Protein AF-K1QVM9-F1 (afdb_monomer_lite)

Secondary structure (DSSP, 8-state):
-----HHHHHHHHHHHHHHHHHHHHHHHHHHHHHHHHHHHHHHHHHIIIIIHHHHHHHHHHH------SSSSHHHHHHHHHHHHTT--SSS---SS-STTTTSHHHHTSSTTTTTS-SS-GGGBTT--TTTGGG--HHHHTT--TTSB--------

Foldseek 3Di:
DDDPPPVVVVVVVVVVVVVVVVVVVVVVVVVVVVVVVVVVVVVVVCCVPVVLVVQLCLLLEQQAELACDVPRPSNNVQLVCLLPVLAFGSDFDPFLDDSNCRHCCQVPHHCNVVLNFSTRLSQFPPDDNVCSVVQDCCCGNGVPPPGGRGDDPPPD

pLDDT: mean 85.81, std 14.08, range [34.69, 96.75]

InterPro domains:
  IPR018499 Tetraspanin/Peripherin [PF00335] (7-135)

Sequence (156 aa):
MACNCEGIIGIAFLITNILLSYTIIIAGVFVIHIIFIALWYTMINKVDGELKNKLIVSLKENFIEDTVTNLDPISNAWNHMFMTLDCCGVNLVESTSNDFDQTPWCTTVGSCQDNTSQIPRTCCIDVNGMTYPSAPNACHTNVTSGTYNAKKKNSI

Organism: Magallana gigas (NCBI:txid29159)

Structure (mmCIF, N/CA/C/O backbone):
data_AF-K1QVM9-F1
#
_entry.id   AF-K1QVM9-F1
#
loop_
_atom_site.group_PDB
_atom_site.id
_atom_site.type_symbol
_atom_site.label_atom_id
_atom_site.label_alt_id
_atom_site.label_comp_id
_atom_site.label_asym_id
_atom_site.label_entity_id
_atom_site.label_seq_id
_atom_site.pdbx_PDB_ins_code
_atom_site.Cartn_x
_atom_site.Cartn_y
_atom_site.Cartn_z
_atom_site.occupancy
_atom_site.B_iso_or_equiv
_atom_site.auth_seq_id
_atom_site.auth_comp_id
_atom_site.auth_asym_id
_atom_site.auth_atom_id
_atom_site.pdbx_PDB_model_num
ATOM 1 N N . MET A 1 1 ? -55.284 -7.718 62.379 1.00 42.94 1 MET A N 1
ATOM 2 C CA . MET A 1 1 ? -54.449 -7.924 61.178 1.00 42.94 1 MET A CA 1
ATOM 3 C C . MET A 1 1 ? -53.906 -6.551 60.800 1.00 42.94 1 MET A C 1
ATOM 5 O O . MET A 1 1 ? -54.594 -5.791 60.140 1.00 42.94 1 MET A O 1
ATOM 9 N N . ALA A 1 2 ? -52.780 -6.153 61.396 1.00 44.91 2 ALA A N 1
ATOM 10 C CA . ALA A 1 2 ? -52.188 -4.835 61.175 1.00 44.91 2 ALA A CA 1
ATOM 11 C C . ALA A 1 2 ? -51.183 -4.953 60.022 1.00 44.91 2 ALA A C 1
ATOM 13 O O . ALA A 1 2 ? -50.228 -5.721 60.118 1.00 44.91 2 ALA A O 1
ATOM 14 N N . CYS A 1 3 ? -51.446 -4.257 58.916 1.00 52.19 3 CYS A N 1
ATOM 15 C CA . CYS A 1 3 ? -50.515 -4.145 57.799 1.00 52.19 3 CYS A CA 1
ATOM 16 C C . CYS A 1 3 ? -49.417 -3.143 58.163 1.00 52.19 3 CYS A C 1
ATOM 18 O O . CYS A 1 3 ? -49.696 -1.977 58.439 1.00 52.19 3 CYS A O 1
ATOM 20 N N . ASN A 1 4 ? -48.171 -3.611 58.142 1.00 53.34 4 ASN A N 1
ATOM 21 C CA . ASN A 1 4 ? -46.963 -2.809 58.301 1.00 53.34 4 ASN A CA 1
ATOM 22 C C . ASN A 1 4 ? -46.824 -1.801 57.138 1.00 53.34 4 ASN A C 1
ATOM 24 O O . ASN A 1 4 ? -46.182 -2.098 56.133 1.00 53.34 4 ASN A O 1
ATOM 28 N N . CYS A 1 5 ? -47.417 -0.611 57.267 1.00 55.50 5 CYS A N 1
ATOM 29 C CA . CYS A 1 5 ? -47.287 0.480 56.288 1.00 55.50 5 CYS A CA 1
ATOM 30 C C . CYS A 1 5 ? -45.940 1.222 56.367 1.00 55.50 5 CYS A C 1
ATOM 32 O O . CYS A 1 5 ? -45.540 1.859 55.395 1.00 55.50 5 CYS A O 1
ATOM 34 N N . GLU A 1 6 ? -45.207 1.121 57.480 1.00 50.38 6 GLU A N 1
ATOM 35 C CA . GLU A 1 6 ? -43.966 1.889 57.672 1.00 50.38 6 GLU A CA 1
ATOM 36 C C . GLU A 1 6 ? -42.777 1.343 56.860 1.00 50.38 6 GLU A C 1
ATOM 38 O O . GLU A 1 6 ? -41.914 2.105 56.430 1.00 50.38 6 GLU A O 1
ATOM 43 N N . GLY A 1 7 ? -42.764 0.041 56.548 1.00 54.44 7 GLY A N 1
ATOM 44 C CA . GLY A 1 7 ? -41.704 -0.573 55.735 1.00 54.44 7 GLY A CA 1
ATOM 45 C C . GLY A 1 7 ? -41.771 -0.230 54.240 1.00 54.44 7 GLY A C 1
ATOM 46 O O . GLY A 1 7 ? -40.745 -0.205 53.564 1.00 54.44 7 GLY A O 1
ATOM 47 N N . ILE A 1 8 ? -42.962 0.076 53.712 1.00 59.06 8 ILE A N 1
ATOM 48 C CA . ILE A 1 8 ? -43.188 0.318 52.273 1.00 59.06 8 ILE A CA 1
ATOM 49 C C . ILE A 1 8 ? -42.694 1.718 51.863 1.00 59.06 8 ILE A C 1
ATOM 51 O O . ILE A 1 8 ? -42.146 1.893 50.775 1.00 59.06 8 ILE A O 1
ATOM 55 N N . ILE A 1 9 ? -42.820 2.704 52.756 1.00 58.09 9 ILE A N 1
ATOM 56 C CA . ILE A 1 9 ? -42.417 4.099 52.510 1.00 58.09 9 ILE A CA 1
ATOM 57 C C . ILE A 1 9 ? -40.884 4.227 52.435 1.00 58.09 9 ILE A C 1
ATOM 59 O O . ILE A 1 9 ? -40.364 4.927 51.565 1.00 58.09 9 ILE A O 1
ATOM 63 N N . GLY A 1 10 ? -40.146 3.494 53.279 1.00 58.66 10 GLY A N 1
ATOM 64 C CA . GLY A 1 10 ? -38.678 3.464 53.243 1.00 58.66 10 GLY A CA 1
ATOM 65 C C . GLY A 1 10 ? -38.110 2.838 51.962 1.00 58.66 10 GLY A C 1
ATOM 66 O O . GLY A 1 10 ? -37.140 3.346 51.398 1.00 58.66 10 GLY A O 1
ATOM 67 N N . ILE A 1 11 ? -38.750 1.780 51.450 1.00 61.66 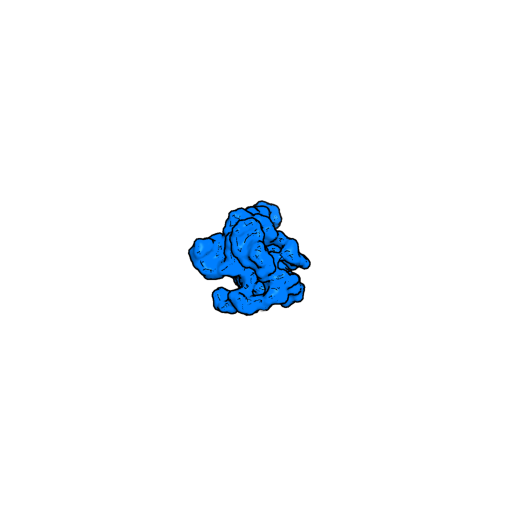11 ILE A N 1
ATOM 68 C CA . ILE A 1 11 ? -38.367 1.124 50.189 1.00 61.66 11 ILE A CA 1
ATOM 69 C C . ILE A 1 11 ? -38.646 2.043 48.989 1.00 61.66 11 ILE A C 1
ATOM 71 O O . ILE A 1 11 ? -37.801 2.171 48.105 1.00 61.66 11 ILE A O 1
ATOM 75 N N . ALA A 1 12 ? -39.785 2.744 48.977 1.00 61.25 12 ALA A N 1
ATOM 76 C CA . ALA A 1 12 ? -40.132 3.680 47.905 1.00 61.25 12 ALA A CA 1
ATOM 77 C C . ALA A 1 12 ? -39.143 4.859 47.797 1.00 61.25 12 ALA A C 1
ATOM 79 O O . ALA A 1 12 ? -38.780 5.256 46.687 1.00 61.25 12 ALA A O 1
ATOM 80 N N . PHE A 1 13 ? -38.665 5.381 48.934 1.00 62.50 13 PHE A N 1
ATOM 81 C CA . PHE A 1 13 ? -37.695 6.484 48.995 1.00 62.50 13 PHE A CA 1
ATOM 82 C C . PHE A 1 13 ? -36.279 6.072 48.548 1.00 62.50 13 PHE A C 1
ATOM 84 O O . PHE A 1 13 ? -35.586 6.822 47.858 1.00 62.50 13 PHE A O 1
ATOM 91 N N . LEU A 1 14 ? -35.844 4.853 48.892 1.00 64.31 14 LEU A N 1
ATOM 92 C CA . LEU A 1 14 ? -34.566 4.305 48.423 1.00 64.31 14 LEU A CA 1
ATOM 93 C C . LEU A 1 14 ? -34.576 4.069 46.907 1.00 64.31 14 LEU A C 1
ATOM 95 O O . LEU A 1 14 ? -33.624 4.441 46.223 1.00 64.31 14 LEU A O 1
ATOM 99 N N . ILE A 1 15 ? -35.670 3.521 46.369 1.00 70.75 15 ILE A N 1
ATOM 100 C CA . ILE A 1 15 ? -35.821 3.278 44.927 1.00 70.75 15 ILE A CA 1
ATOM 101 C C . ILE A 1 15 ? -35.800 4.598 44.142 1.00 70.75 15 ILE A C 1
ATOM 103 O O . ILE A 1 15 ? -35.148 4.671 43.105 1.00 70.75 15 ILE A O 1
ATOM 107 N N . THR A 1 16 ? -36.433 5.668 44.637 1.00 73.94 16 THR A N 1
ATOM 108 C CA . THR A 1 16 ? -36.432 6.975 43.948 1.00 73.94 16 THR A CA 1
ATOM 109 C C . THR A 1 16 ? -35.047 7.625 43.895 1.00 73.94 16 THR A C 1
ATOM 111 O O . THR A 1 16 ? -34.667 8.139 42.843 1.00 73.94 16 THR A O 1
ATOM 114 N N . ASN A 1 17 ? -34.251 7.549 44.967 1.00 74.81 17 ASN A N 1
ATOM 115 C CA . ASN A 1 17 ? -32.871 8.059 44.962 1.00 74.81 17 ASN A CA 1
ATOM 116 C C . ASN A 1 17 ? -31.930 7.234 44.066 1.00 74.81 17 ASN A C 1
ATOM 118 O O . ASN A 1 17 ? -31.052 7.797 43.413 1.00 74.81 17 ASN A O 1
ATOM 122 N N . ILE A 1 18 ? -32.129 5.913 43.992 1.00 82.25 18 ILE A N 1
ATOM 123 C CA . ILE A 1 18 ? -31.379 5.033 43.079 1.00 82.25 18 ILE A CA 1
ATOM 124 C C . ILE A 1 18 ? -31.743 5.327 41.616 1.00 82.25 18 ILE A C 1
ATOM 126 O O . ILE A 1 18 ? -30.865 5.377 40.758 1.00 82.25 18 ILE A O 1
ATOM 130 N N . LEU A 1 19 ? -33.022 5.570 41.318 1.00 81.88 19 LEU A N 1
ATOM 131 C CA . LEU A 1 19 ? -33.459 5.941 39.969 1.00 81.88 19 LEU A CA 1
ATOM 132 C C . LEU A 1 19 ? -32.887 7.301 39.538 1.00 81.88 19 LEU A C 1
ATOM 134 O O . LEU A 1 19 ? -32.498 7.450 38.383 1.00 81.88 19 LEU A O 1
ATOM 138 N N . LEU A 1 20 ? -32.781 8.269 40.454 1.00 84.12 20 LEU A N 1
ATOM 139 C CA . LEU A 1 20 ? -32.201 9.586 40.169 1.00 84.12 20 LEU A CA 1
ATOM 140 C C . LEU A 1 20 ? -30.689 9.525 39.899 1.00 84.12 20 LEU A C 1
ATOM 142 O O . LEU A 1 20 ? -30.192 10.183 38.988 1.00 84.12 20 LEU A O 1
ATOM 146 N N . SER A 1 21 ? -29.935 8.735 40.667 1.00 87.25 21 SER A N 1
ATOM 147 C CA . SER A 1 21 ? -28.501 8.569 40.401 1.00 87.25 21 SER A CA 1
ATOM 148 C C . SER A 1 21 ? -28.261 7.840 39.076 1.00 87.25 21 SER A C 1
ATOM 150 O O . SER A 1 21 ? -27.372 8.215 38.311 1.00 87.25 21 SER A O 1
ATOM 152 N N . TYR A 1 22 ? -29.107 6.861 38.752 1.00 88.81 22 TYR A N 1
ATOM 153 C CA . TYR A 1 22 ? -29.056 6.134 37.489 1.00 88.81 22 TYR A CA 1
ATOM 154 C C . TYR A 1 22 ? -29.336 7.031 36.270 1.00 88.81 22 TYR A C 1
ATOM 156 O O . TYR A 1 22 ? -28.613 6.947 35.275 1.00 88.81 22 TYR A O 1
ATOM 164 N N . THR A 1 23 ? -30.317 7.941 36.340 1.00 88.38 23 THR A N 1
ATOM 165 C CA . THR A 1 23 ? -30.603 8.872 35.232 1.00 88.38 23 THR A CA 1
ATOM 166 C C . THR A 1 23 ? -29.458 9.850 34.978 1.00 88.38 23 THR A C 1
ATOM 168 O O . THR A 1 23 ? -29.146 10.123 33.819 1.00 88.38 23 THR A O 1
ATOM 171 N N . ILE A 1 24 ? -28.777 10.323 36.026 1.00 92.25 24 ILE A N 1
ATOM 172 C CA . ILE A 1 24 ? -27.594 11.189 35.896 1.00 92.25 24 ILE A CA 1
ATOM 173 C C . ILE A 1 24 ? -26.441 10.440 35.219 1.00 92.25 24 ILE A C 1
ATOM 175 O O . ILE A 1 24 ? -25.791 10.986 34.326 1.00 92.25 24 ILE A O 1
ATOM 179 N N . ILE A 1 25 ? -26.206 9.180 35.599 1.00 93.44 25 ILE A N 1
ATOM 180 C CA . ILE A 1 25 ? -25.162 8.349 34.987 1.00 93.44 25 ILE A CA 1
ATOM 181 C C . ILE A 1 25 ? -25.458 8.126 33.500 1.00 93.44 25 ILE A C 1
ATOM 183 O O . ILE A 1 25 ? -24.568 8.323 32.673 1.00 93.44 25 ILE A O 1
ATOM 187 N N . ILE A 1 26 ? -26.700 7.786 33.136 1.00 94.00 26 ILE A N 1
ATOM 188 C CA . ILE A 1 26 ? -27.086 7.624 31.725 1.00 94.00 26 ILE A CA 1
ATOM 189 C C . ILE A 1 26 ? -26.899 8.929 30.953 1.00 94.00 26 ILE A C 1
ATOM 191 O O . ILE A 1 26 ? -26.335 8.907 29.860 1.00 94.00 26 ILE A O 1
ATOM 195 N N . ALA A 1 27 ? -27.334 10.063 31.509 1.00 92.00 27 ALA A N 1
ATOM 196 C CA . ALA A 1 27 ? -27.159 11.361 30.867 1.00 92.00 27 ALA A CA 1
ATOM 197 C C . ALA A 1 27 ? -25.671 11.675 30.633 1.00 92.00 27 ALA A C 1
ATOM 199 O O . ALA A 1 27 ? -25.299 12.119 29.548 1.00 92.00 27 ALA A O 1
ATOM 200 N N . GLY A 1 28 ? -24.805 11.368 31.604 1.00 94.50 28 GLY A N 1
ATOM 201 C CA . GLY A 1 28 ? -23.355 11.510 31.462 1.00 94.50 28 GLY A CA 1
ATOM 202 C C . GLY A 1 28 ? -22.774 10.622 30.358 1.00 94.50 28 GLY A C 1
ATOM 203 O O . GLY A 1 28 ? -22.034 11.103 29.499 1.00 94.50 28 GLY A O 1
ATOM 204 N N . VAL A 1 29 ? -23.155 9.342 30.323 1.00 95.50 29 VAL A N 1
ATOM 205 C CA . VAL A 1 29 ? -22.734 8.405 29.267 1.00 95.50 29 VAL A CA 1
ATOM 206 C C . VAL A 1 29 ? -23.221 8.870 27.893 1.00 95.50 29 VAL A C 1
ATOM 208 O O . VAL A 1 29 ? -22.479 8.769 26.916 1.00 95.50 29 VAL A O 1
ATOM 211 N N . PHE A 1 30 ? -24.431 9.423 27.806 1.00 94.75 30 PHE A N 1
ATOM 212 C CA . PHE A 1 30 ? -24.991 9.946 26.563 1.00 94.75 30 PHE A CA 1
ATOM 213 C C . PHE A 1 30 ? -24.201 11.149 26.030 1.00 94.75 30 PHE A C 1
ATOM 215 O O . PHE A 1 30 ? -23.867 11.188 24.847 1.00 94.75 30 PHE A O 1
ATOM 222 N N . VAL A 1 31 ? -23.814 12.088 26.901 1.00 95.19 31 VAL A N 1
ATOM 223 C CA . VAL A 1 31 ? -22.956 13.224 26.520 1.00 95.19 31 VAL A CA 1
ATOM 224 C C . VAL A 1 31 ? -21.605 12.740 25.986 1.00 95.19 31 VAL A C 1
ATOM 226 O O . VAL A 1 31 ? -21.150 13.217 24.948 1.00 95.19 31 VAL A O 1
ATOM 229 N N . ILE A 1 32 ? -20.990 11.751 26.641 1.00 95.44 32 ILE A N 1
ATOM 230 C CA . ILE A 1 32 ? -19.726 11.157 26.185 1.00 95.44 32 ILE A CA 1
ATOM 231 C C . ILE A 1 32 ? -19.885 10.529 24.790 1.00 95.44 32 ILE A C 1
ATOM 233 O O . ILE A 1 32 ? -19.041 10.754 23.923 1.00 95.44 32 ILE A O 1
ATOM 237 N N . HIS A 1 33 ? -20.979 9.806 24.533 1.00 94.44 33 HIS A N 1
ATOM 238 C CA . HIS A 1 33 ? -21.252 9.230 23.210 1.00 94.44 33 HIS A CA 1
ATOM 239 C C . HIS A 1 33 ? -21.390 10.301 22.122 1.00 94.44 33 HIS A C 1
ATOM 241 O O . HIS A 1 33 ? -20.823 10.137 21.043 1.00 94.44 33 HIS A O 1
ATOM 247 N N . ILE A 1 34 ? -22.080 11.414 22.398 1.00 94.50 34 ILE A N 1
ATOM 248 C CA . ILE A 1 34 ? -22.198 12.525 21.439 1.00 94.50 34 ILE A CA 1
ATOM 249 C C . ILE A 1 34 ? -20.815 13.087 21.090 1.00 94.50 34 ILE A C 1
ATOM 251 O O . ILE A 1 34 ? -20.529 13.327 19.917 1.00 94.50 34 ILE A O 1
ATOM 255 N N . ILE A 1 35 ? -19.940 13.258 22.087 1.00 95.12 35 ILE A N 1
ATOM 256 C CA . ILE A 1 35 ? -18.568 13.739 21.868 1.00 95.12 35 ILE A CA 1
ATOM 257 C C . ILE A 1 35 ? -17.789 12.758 20.986 1.00 95.12 35 ILE A C 1
ATOM 259 O O . ILE A 1 35 ? -17.145 13.186 20.028 1.00 95.12 35 ILE A O 1
ATOM 263 N N . PHE A 1 36 ? -17.874 11.452 21.257 1.00 95.25 36 PHE A N 1
ATOM 264 C CA . PHE A 1 36 ? -17.221 10.436 20.428 1.00 95.25 36 PHE A CA 1
ATOM 265 C C . PHE A 1 36 ? -17.718 10.456 18.981 1.00 95.25 36 PHE A C 1
ATOM 267 O O . PHE A 1 36 ? -16.897 10.409 18.069 1.00 95.25 36 PHE A O 1
ATOM 274 N N . ILE A 1 37 ? -19.029 10.589 18.756 1.00 93.19 37 ILE A N 1
ATOM 275 C CA . ILE A 1 37 ? -19.609 10.675 17.407 1.00 93.19 37 ILE A CA 1
ATOM 276 C C . ILE A 1 37 ? -19.115 11.935 16.681 1.00 93.19 37 ILE A C 1
ATOM 278 O O . ILE A 1 37 ? -18.725 11.860 15.516 1.00 93.19 37 ILE A O 1
ATOM 282 N N . ALA A 1 38 ? -19.079 13.085 17.360 1.00 91.94 38 ALA A N 1
ATOM 283 C CA . ALA A 1 38 ? -18.587 14.330 16.772 1.00 91.94 38 ALA A CA 1
ATOM 284 C C . ALA A 1 38 ? -17.097 14.237 16.400 1.00 91.94 38 ALA A C 1
ATOM 286 O O . ALA A 1 38 ? -16.712 14.597 15.285 1.00 91.94 38 ALA A O 1
ATOM 287 N N . LEU A 1 39 ? -16.261 13.707 17.300 1.00 90.19 39 LEU A N 1
ATOM 288 C CA . LEU A 1 39 ? -14.837 13.490 17.036 1.00 90.19 39 LEU A CA 1
ATOM 289 C C . LEU A 1 39 ? -14.628 12.517 15.873 1.00 90.19 39 LEU A C 1
ATOM 291 O O . LEU A 1 39 ? -13.857 12.820 14.962 1.00 90.19 39 LEU A O 1
ATOM 295 N N . TRP A 1 40 ? -15.360 11.403 15.860 1.00 89.75 40 TRP A N 1
ATOM 296 C CA . TRP A 1 40 ? -15.334 10.422 14.778 1.00 89.75 40 TRP A CA 1
ATOM 297 C C . TRP A 1 40 ? -15.662 11.061 13.425 1.00 89.75 40 TRP A C 1
ATOM 299 O O . TRP A 1 40 ? -14.901 10.909 12.470 1.00 89.75 40 TRP A O 1
ATOM 309 N N . TYR A 1 41 ? -16.727 11.864 13.361 1.00 87.94 41 TYR A N 1
ATOM 310 C CA . TYR A 1 41 ? -17.118 12.571 12.141 1.00 87.94 41 TYR A CA 1
ATOM 311 C C . TYR A 1 41 ? -16.027 13.535 11.650 1.00 87.94 41 TYR A C 1
ATOM 313 O O . TYR A 1 41 ? -15.676 13.544 10.470 1.00 87.94 41 TYR A O 1
ATOM 321 N N . THR A 1 42 ? -15.427 14.322 12.552 1.00 84.69 42 THR A N 1
ATOM 322 C CA . THR A 1 42 ? -14.326 15.224 12.168 1.00 84.69 42 THR A CA 1
ATOM 323 C C . THR A 1 42 ? -13.082 14.474 11.696 1.00 84.69 42 THR A C 1
ATOM 325 O O . THR A 1 42 ? -12.380 14.959 10.807 1.00 84.69 42 THR A O 1
ATOM 328 N N . MET A 1 43 ? -12.812 13.293 12.260 1.00 80.44 43 MET A N 1
ATOM 329 C CA . MET A 1 43 ? -11.695 12.449 11.854 1.00 80.44 43 MET A CA 1
ATOM 330 C C . MET A 1 43 ? -11.923 11.877 10.455 1.00 80.44 43 MET A C 1
ATOM 332 O O . MET A 1 43 ? -11.023 11.988 9.630 1.00 80.44 43 MET A O 1
ATOM 336 N N . ILE A 1 44 ? -13.113 11.338 10.161 1.00 79.56 44 ILE A N 1
ATOM 337 C CA . ILE A 1 44 ? -13.451 10.802 8.831 1.00 79.56 44 ILE A CA 1
ATOM 338 C C . ILE A 1 44 ? -13.259 11.865 7.748 1.00 79.56 44 ILE A C 1
ATOM 340 O O . ILE A 1 44 ? -12.541 11.626 6.782 1.00 79.56 44 ILE A O 1
ATOM 344 N N . ASN A 1 45 ? -13.789 13.074 7.953 1.00 77.06 45 ASN A N 1
ATOM 345 C CA . ASN A 1 45 ? -13.663 14.146 6.960 1.00 77.06 45 ASN A CA 1
ATOM 346 C C . ASN A 1 45 ? -12.198 14.537 6.697 1.00 77.06 45 ASN A C 1
ATOM 348 O O . ASN A 1 45 ? -11.821 14.839 5.565 1.00 77.06 45 ASN A O 1
ATOM 352 N N . LYS A 1 46 ? -11.352 14.518 7.735 1.00 77.25 46 LYS A N 1
ATOM 353 C CA . LYS A 1 46 ? -9.907 14.758 7.590 1.00 77.25 46 LYS A CA 1
ATOM 354 C C . LYS A 1 46 ? -9.183 13.588 6.924 1.00 77.25 46 LYS A C 1
ATOM 356 O O . LYS A 1 46 ? -8.228 13.812 6.183 1.00 77.25 46 LYS A O 1
ATOM 361 N N . VAL A 1 47 ? -9.616 12.357 7.184 1.00 77.81 47 VAL A N 1
ATOM 362 C CA . VAL A 1 47 ? -9.051 11.144 6.583 1.00 77.81 47 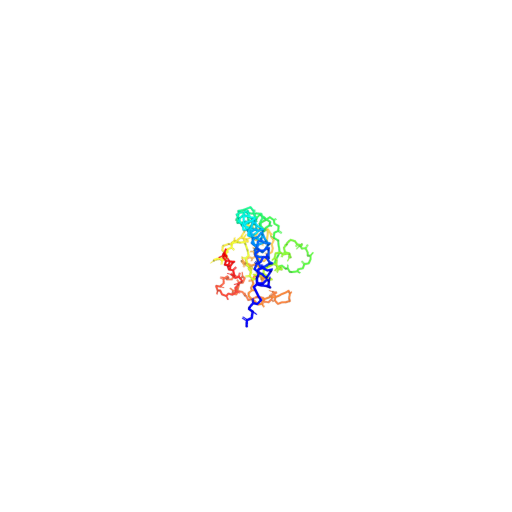VAL A CA 1
ATOM 363 C C . VAL A 1 47 ? -9.312 11.116 5.076 1.00 77.81 47 VAL A C 1
ATOM 365 O O . VAL A 1 47 ? -8.369 10.939 4.304 1.00 77.81 47 VAL A O 1
ATOM 368 N N . ASP A 1 48 ? -10.552 11.358 4.653 1.00 72.56 48 ASP A N 1
ATOM 369 C CA . ASP A 1 48 ? -10.936 11.266 3.240 1.00 72.56 48 ASP A CA 1
ATOM 370 C C . ASP A 1 48 ? -10.284 12.352 2.371 1.00 72.56 48 ASP A C 1
ATOM 372 O O . ASP A 1 48 ? -9.981 12.107 1.203 1.00 72.56 48 ASP A O 1
ATOM 376 N N . GLY A 1 49 ? -10.018 13.534 2.940 1.00 74.62 49 GLY A N 1
ATOM 377 C CA . GLY A 1 49 ? -9.367 14.642 2.238 1.00 74.62 49 GLY A CA 1
ATOM 378 C C . GLY A 1 49 ? -7.847 14.686 2.411 1.00 74.62 49 GLY A C 1
ATOM 379 O O . GLY A 1 49 ? -7.083 14.486 1.467 1.00 74.62 49 GLY A O 1
ATOM 380 N N . GLU A 1 50 ? -7.379 14.997 3.621 1.00 82.88 50 GLU A N 1
ATOM 381 C CA . GLU A 1 50 ? -5.967 15.318 3.860 1.00 82.88 50 GLU A CA 1
ATOM 382 C C . GLU A 1 50 ? -5.085 14.074 3.931 1.00 82.88 50 GLU A C 1
ATOM 384 O O . GLU A 1 50 ? -3.990 14.062 3.363 1.00 82.88 50 GLU A O 1
ATOM 389 N N . LEU A 1 51 ? -5.537 13.028 4.630 1.00 86.00 51 LEU A N 1
ATOM 390 C CA . LEU A 1 51 ? -4.736 11.814 4.784 1.00 86.00 51 LEU A CA 1
ATOM 391 C C . LEU A 1 51 ? -4.607 11.082 3.450 1.00 86.00 51 LEU A C 1
ATOM 393 O O . LEU A 1 51 ? -3.501 10.691 3.088 1.00 86.00 51 LEU A O 1
ATOM 397 N N . LYS A 1 52 ? -5.704 10.954 2.693 1.00 87.12 52 LYS A N 1
ATOM 398 C CA . LYS A 1 52 ? -5.680 10.344 1.360 1.00 87.12 52 LYS A CA 1
ATOM 399 C C . LYS A 1 52 ? -4.682 11.044 0.434 1.00 87.12 52 LYS A C 1
ATOM 401 O O . LYS A 1 52 ? -3.860 10.375 -0.185 1.00 87.12 52 LYS A O 1
ATOM 406 N N . ASN A 1 53 ? -4.688 12.377 0.395 1.00 89.88 53 ASN A N 1
ATOM 407 C CA . ASN A 1 53 ? -3.730 13.138 -0.409 1.00 89.88 53 ASN A CA 1
ATOM 408 C C . ASN A 1 53 ? -2.284 12.911 0.044 1.00 89.88 53 ASN A C 1
ATOM 410 O O . ASN A 1 53 ? -1.414 12.690 -0.793 1.00 89.88 53 ASN A O 1
ATOM 414 N N . LYS A 1 54 ? -2.020 12.903 1.357 1.00 91.19 54 LYS A N 1
ATOM 415 C CA . LYS A 1 54 ? -0.679 12.611 1.894 1.00 91.19 54 LYS A CA 1
ATOM 416 C C . LYS A 1 54 ? -0.207 11.198 1.554 1.00 91.19 54 LYS A C 1
ATOM 418 O O . LYS A 1 54 ? 0.968 11.018 1.259 1.00 91.19 54 LYS A O 1
ATOM 423 N N . LEU A 1 55 ? -1.107 10.216 1.570 1.00 91.94 55 LEU A N 1
ATOM 424 C CA . LEU A 1 55 ? -0.811 8.842 1.166 1.00 91.94 55 LEU A CA 1
ATOM 425 C C . LEU A 1 55 ? -0.486 8.756 -0.329 1.00 91.94 55 LEU A C 1
ATOM 427 O O . LEU A 1 55 ? 0.512 8.139 -0.685 1.00 91.94 55 LEU A O 1
ATOM 431 N N . ILE A 1 56 ? -1.263 9.422 -1.192 1.00 93.38 56 ILE A N 1
ATOM 432 C CA . ILE A 1 56 ? -0.980 9.482 -2.637 1.00 93.38 56 ILE A CA 1
AT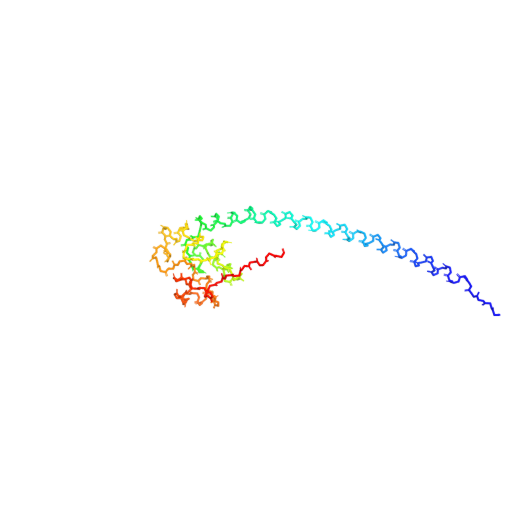OM 433 C C . ILE A 1 56 ? 0.380 10.134 -2.892 1.00 93.38 56 ILE A C 1
ATOM 435 O O . ILE A 1 56 ? 1.163 9.607 -3.674 1.00 93.38 56 ILE A O 1
ATOM 439 N N . VAL A 1 57 ? 0.677 11.258 -2.235 1.00 94.81 57 VAL A N 1
ATOM 440 C CA . VAL A 1 57 ? 1.974 11.941 -2.364 1.00 94.81 57 VAL A CA 1
ATOM 441 C C . VAL A 1 57 ? 3.108 11.041 -1.880 1.00 94.81 57 VAL A C 1
ATOM 443 O O . VAL A 1 57 ? 4.083 10.855 -2.599 1.00 94.81 57 VAL A O 1
ATOM 446 N N . SER A 1 58 ? 2.959 10.412 -0.709 1.00 94.75 58 SER A N 1
ATOM 447 C CA . SER A 1 58 ? 3.961 9.485 -0.176 1.00 94.75 58 SER A CA 1
ATOM 448 C C . SER A 1 58 ? 4.245 8.340 -1.145 1.00 94.75 58 SER A C 1
ATOM 450 O O . SER A 1 58 ? 5.415 8.049 -1.387 1.00 94.75 58 SER A O 1
ATOM 452 N N . LEU A 1 59 ? 3.202 7.742 -1.728 1.00 95.31 59 LEU A N 1
ATOM 453 C CA . LEU A 1 59 ? 3.342 6.696 -2.733 1.00 95.31 59 LEU A CA 1
ATOM 454 C C . LEU A 1 59 ? 4.069 7.229 -3.977 1.00 95.31 59 LEU A C 1
ATOM 456 O O . LEU A 1 59 ? 5.108 6.697 -4.354 1.00 95.31 59 LEU A O 1
ATOM 460 N N . LYS A 1 60 ? 3.563 8.313 -4.577 1.00 95.44 60 LYS A N 1
ATOM 461 C CA . LYS A 1 60 ? 4.097 8.888 -5.819 1.00 95.44 60 LYS A CA 1
ATOM 462 C C . LYS A 1 60 ? 5.531 9.377 -5.710 1.00 95.44 60 LYS A C 1
ATOM 464 O O . LYS A 1 60 ? 6.242 9.303 -6.696 1.00 95.44 60 LYS A O 1
ATOM 469 N N . GLU A 1 61 ? 5.956 9.886 -4.562 1.00 95.31 61 GLU A N 1
ATOM 470 C CA . GLU A 1 61 ? 7.301 10.450 -4.417 1.00 95.31 61 GLU A CA 1
ATOM 471 C C . GLU A 1 61 ? 8.337 9.428 -3.938 1.00 95.31 61 GLU A C 1
ATOM 473 O O . GLU A 1 61 ? 9.521 9.607 -4.208 1.00 95.31 61 GLU A O 1
ATOM 478 N N . ASN A 1 62 ? 7.919 8.365 -3.238 1.00 94.62 62 ASN A N 1
ATOM 479 C CA . ASN A 1 62 ? 8.854 7.517 -2.487 1.00 94.62 62 ASN A CA 1
ATOM 480 C C . ASN A 1 62 ? 8.747 6.019 -2.795 1.00 94.62 62 ASN A C 1
ATOM 482 O O . ASN A 1 62 ? 9.561 5.254 -2.292 1.00 94.62 62 ASN A O 1
ATOM 486 N N . PHE A 1 63 ? 7.765 5.570 -3.582 1.00 95.56 63 PHE A N 1
ATOM 487 C CA . PHE A 1 63 ? 7.663 4.157 -3.944 1.00 95.56 63 PHE A CA 1
ATOM 488 C C . PHE A 1 63 ? 8.612 3.826 -5.102 1.00 95.56 63 PHE A C 1
ATOM 490 O O . PHE A 1 63 ? 8.431 4.309 -6.223 1.00 95.56 63 PHE A O 1
ATOM 497 N N . ILE A 1 64 ? 9.633 3.012 -4.831 1.00 94.75 64 ILE A N 1
ATOM 498 C CA . ILE A 1 64 ? 10.716 2.719 -5.782 1.00 94.75 64 ILE A CA 1
ATOM 499 C C . ILE A 1 64 ? 10.880 1.227 -6.086 1.00 94.75 64 ILE A C 1
ATOM 501 O O . ILE A 1 64 ? 11.484 0.883 -7.100 1.00 94.75 64 ILE A O 1
ATOM 505 N N . GLU A 1 65 ? 10.345 0.336 -5.248 1.00 91.69 65 GLU A N 1
ATOM 506 C CA . GLU A 1 65 ? 10.480 -1.110 -5.438 1.00 91.69 65 GLU A CA 1
ATOM 507 C C . GLU A 1 65 ? 9.279 -1.919 -4.928 1.00 91.69 65 GLU A C 1
ATOM 509 O O . GLU A 1 65 ? 8.677 -1.623 -3.899 1.00 91.69 65 GLU A O 1
ATOM 514 N N . ASP A 1 66 ? 8.959 -3.015 -5.614 1.00 89.81 66 ASP A N 1
ATOM 515 C CA . ASP A 1 66 ? 7.896 -3.948 -5.231 1.00 89.81 66 ASP A CA 1
ATOM 516 C C . ASP A 1 66 ? 8.403 -5.131 -4.382 1.00 89.81 66 ASP A C 1
ATOM 518 O O . ASP A 1 66 ? 7.802 -6.207 -4.386 1.00 89.81 66 ASP A O 1
ATOM 522 N N . THR A 1 67 ? 9.512 -4.947 -3.649 1.00 87.00 67 THR A N 1
ATOM 523 C CA . THR A 1 67 ? 10.099 -5.977 -2.775 1.00 87.00 67 THR A CA 1
ATOM 524 C C . THR A 1 67 ? 9.784 -5.756 -1.294 1.00 87.00 67 THR A C 1
ATOM 526 O O . THR A 1 67 ? 9.546 -4.641 -0.833 1.00 87.00 67 THR A O 1
ATOM 529 N N . VAL A 1 68 ? 9.811 -6.841 -0.519 1.00 83.31 68 VAL A N 1
ATOM 530 C CA . VAL A 1 68 ? 9.654 -6.813 0.953 1.00 83.31 68 VAL A CA 1
ATOM 531 C C . VAL A 1 68 ? 11.000 -6.775 1.687 1.00 83.31 68 VAL A C 1
ATOM 533 O O . VAL A 1 68 ? 11.135 -7.237 2.822 1.00 83.31 68 VAL A O 1
ATOM 536 N N . THR A 1 69 ? 12.050 -6.320 1.003 1.00 80.81 69 THR A N 1
ATOM 537 C CA . THR A 1 69 ? 13.387 -6.216 1.590 1.00 80.81 69 THR A CA 1
ATOM 538 C C . THR A 1 69 ? 13.538 -4.903 2.361 1.00 80.81 69 THR A C 1
ATOM 540 O O . THR A 1 69 ? 12.766 -3.967 2.189 1.00 80.81 69 THR A O 1
ATOM 543 N N . ASN A 1 70 ? 14.552 -4.804 3.223 1.00 75.25 70 ASN A N 1
ATOM 544 C CA . ASN A 1 70 ? 14.838 -3.571 3.970 1.00 75.25 70 ASN A CA 1
ATOM 545 C C . ASN A 1 70 ? 15.655 -2.545 3.158 1.00 75.25 70 ASN A C 1
ATOM 547 O O . ASN A 1 70 ? 16.326 -1.708 3.759 1.00 75.25 70 ASN A O 1
ATOM 551 N N . LEU A 1 71 ? 15.669 -2.649 1.826 1.00 81.12 71 LEU A N 1
ATOM 552 C CA . LEU A 1 71 ? 16.442 -1.758 0.960 1.00 81.12 71 LEU A CA 1
ATOM 553 C C . LEU A 1 71 ? 15.825 -0.354 0.935 1.00 81.12 71 LEU A C 1
ATOM 555 O O . LEU A 1 71 ? 16.525 0.606 1.253 1.00 81.12 71 LEU A O 1
ATOM 559 N N . ASP A 1 72 ? 14.519 -0.253 0.684 1.00 88.81 72 ASP A N 1
ATOM 560 C CA . ASP A 1 72 ? 13.750 0.972 0.878 1.00 88.81 72 ASP A CA 1
ATOM 561 C C . ASP A 1 72 ? 12.628 0.790 1.918 1.00 88.81 72 ASP A C 1
ATOM 563 O O . ASP A 1 72 ? 11.641 0.086 1.675 1.00 88.81 72 ASP A O 1
ATOM 567 N N . PRO A 1 73 ? 12.729 1.425 3.100 1.00 90.81 73 PRO A N 1
ATOM 568 C CA . PRO A 1 73 ? 11.761 1.224 4.173 1.00 90.81 73 PRO A CA 1
ATOM 569 C C . PRO A 1 73 ? 10.359 1.745 3.827 1.00 90.81 73 PRO A C 1
ATOM 571 O O . PRO A 1 73 ? 9.382 1.227 4.368 1.00 90.81 73 PRO A O 1
ATOM 574 N N . ILE A 1 74 ? 10.236 2.744 2.942 1.00 91.62 74 ILE A N 1
ATOM 575 C CA . ILE A 1 74 ? 8.935 3.309 2.557 1.00 91.62 74 ILE A CA 1
ATOM 576 C C . ILE A 1 74 ? 8.204 2.352 1.614 1.00 91.62 74 ILE A C 1
ATOM 578 O O . ILE A 1 74 ? 7.053 1.995 1.867 1.00 91.62 74 ILE A O 1
ATOM 582 N N . SER A 1 75 ? 8.879 1.882 0.570 1.00 94.00 75 SER A N 1
ATOM 583 C CA . SER A 1 75 ? 8.363 0.883 -0.364 1.00 94.00 75 SER A CA 1
ATOM 584 C C . SER A 1 75 ? 8.041 -0.420 0.359 1.00 94.00 75 SER A C 1
ATOM 586 O O . SER A 1 75 ? 6.954 -0.966 0.180 1.00 94.00 75 SER A O 1
ATOM 588 N N . ASN A 1 76 ? 8.913 -0.868 1.269 1.00 94.00 76 ASN A N 1
ATOM 589 C CA . ASN A 1 76 ? 8.661 -2.051 2.088 1.00 94.00 76 ASN A CA 1
ATOM 590 C C . ASN A 1 76 ? 7.401 -1.896 2.962 1.00 94.00 76 ASN A C 1
ATOM 592 O O . ASN A 1 76 ? 6.575 -2.807 3.035 1.00 94.00 76 ASN A O 1
ATOM 596 N N . ALA A 1 77 ? 7.201 -0.727 3.581 1.00 93.00 77 ALA A N 1
ATOM 597 C CA . ALA A 1 77 ? 5.992 -0.451 4.355 1.00 93.00 77 ALA A CA 1
ATOM 598 C C . ALA A 1 77 ? 4.724 -0.517 3.487 1.00 93.00 77 ALA A C 1
ATOM 600 O O . ALA A 1 77 ? 3.740 -1.139 3.893 1.00 93.00 77 ALA A O 1
ATOM 601 N N . TRP A 1 78 ? 4.754 0.055 2.279 1.00 94.94 78 TRP A N 1
ATOM 602 C CA . TRP A 1 78 ? 3.659 -0.056 1.310 1.00 94.94 78 TRP A CA 1
ATOM 603 C C . TRP A 1 78 ? 3.393 -1.507 0.901 1.00 94.94 78 TRP A C 1
ATOM 605 O O . TRP A 1 78 ? 2.253 -1.962 0.974 1.00 94.94 78 TRP A O 1
ATOM 615 N N . ASN A 1 79 ? 4.439 -2.262 0.562 1.00 94.62 79 ASN A N 1
ATOM 616 C CA . ASN A 1 79 ? 4.341 -3.667 0.169 1.00 94.62 79 ASN A CA 1
ATOM 617 C C . ASN A 1 79 ? 3.739 -4.536 1.282 1.00 94.62 79 ASN A C 1
ATOM 619 O O . ASN A 1 79 ? 2.845 -5.346 1.029 1.00 94.62 79 ASN A O 1
ATOM 623 N N . HIS A 1 80 ? 4.158 -4.328 2.532 1.00 92.75 80 HIS A N 1
ATOM 624 C CA . HIS A 1 80 ? 3.532 -4.972 3.684 1.00 92.75 80 HIS A CA 1
ATOM 625 C C . HIS A 1 80 ? 2.073 -4.557 3.870 1.00 92.75 80 HIS A C 1
ATOM 627 O O . HIS A 1 80 ? 1.236 -5.404 4.193 1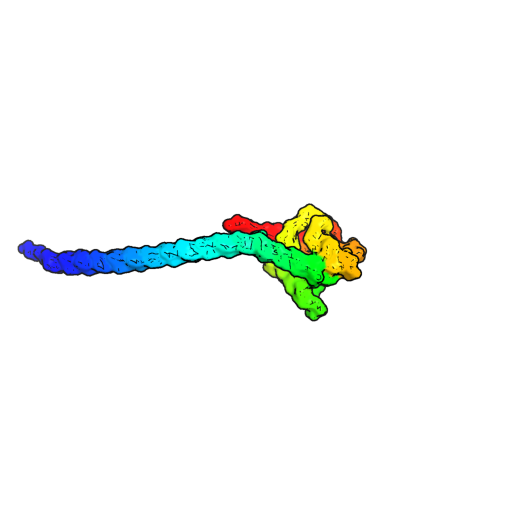.00 92.75 80 HIS A O 1
ATOM 633 N N . MET A 1 81 ? 1.754 -3.280 3.658 1.00 91.94 81 MET A N 1
ATOM 634 C CA . MET A 1 81 ? 0.389 -2.781 3.775 1.00 91.94 81 MET A CA 1
ATOM 635 C C . MET A 1 81 ? -0.543 -3.426 2.744 1.00 91.94 81 MET A C 1
ATOM 637 O O . MET A 1 81 ? -1.635 -3.847 3.120 1.00 91.94 81 MET A O 1
ATOM 641 N N . PHE A 1 82 ? -0.106 -3.578 1.490 1.00 93.31 82 PHE A N 1
ATOM 642 C CA . PHE A 1 82 ? -0.905 -4.200 0.425 1.00 93.31 82 PHE A CA 1
ATOM 643 C C . PHE A 1 82 ? -1.275 -5.653 0.731 1.00 93.31 82 PHE A C 1
ATOM 645 O O . PHE A 1 82 ? -2.421 -6.056 0.530 1.00 93.31 82 PHE A O 1
ATOM 652 N N . MET A 1 83 ? -0.335 -6.417 1.293 1.00 90.69 83 MET A N 1
ATOM 653 C CA . MET A 1 83 ? -0.582 -7.802 1.707 1.00 90.69 83 MET A CA 1
ATOM 654 C C . MET A 1 83 ? -1.419 -7.897 2.991 1.00 90.69 83 MET A C 1
ATOM 656 O O . MET A 1 83 ? -2.190 -8.830 3.154 1.00 90.69 83 MET A O 1
ATOM 660 N N . THR A 1 84 ? -1.254 -6.962 3.934 1.00 90.50 84 THR A N 1
ATOM 661 C CA . THR A 1 84 ? -1.906 -7.046 5.256 1.00 90.50 84 THR A CA 1
ATOM 662 C C . THR A 1 84 ? -3.343 -6.532 5.232 1.00 90.50 84 THR A C 1
ATOM 664 O O . THR A 1 84 ? -4.199 -7.040 5.953 1.00 90.50 84 THR A O 1
ATOM 667 N N . LEU A 1 85 ? -3.605 -5.484 4.449 1.00 89.69 85 LEU A N 1
ATOM 668 C CA . LEU A 1 85 ? -4.913 -4.829 4.376 1.00 89.69 85 LEU A CA 1
ATOM 669 C C . LEU A 1 85 ? -5.739 -5.279 3.165 1.00 89.69 85 LEU A C 1
ATOM 671 O O . LEU A 1 85 ? -6.845 -4.770 2.973 1.00 89.69 85 LEU A O 1
ATOM 675 N N . ASP A 1 86 ? -5.217 -6.211 2.363 1.00 88.88 86 ASP A N 1
ATOM 676 C CA . ASP A 1 86 ? -5.805 -6.663 1.101 1.00 88.88 86 ASP A CA 1
ATOM 677 C C . ASP A 1 86 ? -6.246 -5.488 0.205 1.00 88.88 86 ASP A C 1
ATOM 679 O O . ASP A 1 86 ? -7.329 -5.496 -0.396 1.00 88.88 86 ASP A O 1
ATOM 683 N N . CYS A 1 87 ? -5.387 -4.473 0.084 1.00 90.19 87 CYS A N 1
ATOM 684 C CA . CYS A 1 87 ? -5.569 -3.341 -0.823 1.00 90.19 87 CYS A CA 1
ATOM 685 C C . CYS A 1 87 ? -4.418 -3.232 -1.832 1.00 90.19 87 CYS A C 1
ATOM 687 O O . CYS A 1 87 ? -3.348 -3.802 -1.636 1.00 90.19 87 CYS A O 1
ATOM 689 N N . CYS A 1 88 ? -4.631 -2.476 -2.908 1.00 92.81 88 CYS A N 1
ATOM 690 C CA . CYS A 1 88 ? -3.593 -2.160 -3.879 1.00 92.81 88 CYS A CA 1
ATOM 691 C C . CYS A 1 88 ? -3.701 -0.693 -4.288 1.00 92.81 88 CYS A C 1
ATOM 693 O O . CYS A 1 88 ? -4.674 -0.307 -4.931 1.00 92.81 88 CYS A O 1
ATOM 695 N N . GLY A 1 89 ? -2.722 0.117 -3.889 1.00 91.50 89 GLY A N 1
ATOM 696 C CA . GLY A 1 89 ? -2.760 1.569 -4.078 1.00 91.50 89 GLY A CA 1
ATOM 697 C C . GLY A 1 89 ? -3.667 2.299 -3.080 1.00 91.50 89 GLY A C 1
ATOM 698 O O . GLY A 1 89 ? -4.153 1.727 -2.100 1.00 91.50 89 GLY A O 1
ATOM 699 N N . VAL A 1 90 ? -3.854 3.601 -3.305 1.00 91.44 90 VAL A N 1
ATOM 700 C CA . VAL A 1 90 ? -4.716 4.462 -2.478 1.00 91.44 90 VAL A CA 1
ATOM 701 C C . VAL A 1 90 ? -6.107 4.590 -3.101 1.00 91.44 90 VAL A C 1
ATOM 703 O O . VAL A 1 90 ? -7.122 4.579 -2.401 1.00 91.44 90 VAL A O 1
ATOM 706 N N . ASN A 1 91 ? -6.157 4.723 -4.422 1.00 90.12 91 ASN A N 1
ATOM 707 C CA . ASN A 1 91 ? -7.339 4.611 -5.253 1.00 90.12 91 ASN A CA 1
ATOM 708 C C . ASN A 1 91 ? -7.497 3.172 -5.746 1.00 90.12 91 ASN A C 1
ATOM 710 O O . ASN A 1 91 ? -6.562 2.376 -5.747 1.00 90.12 91 ASN A O 1
ATOM 714 N N . LEU A 1 92 ? -8.711 2.839 -6.171 1.00 88.25 92 LEU A N 1
ATOM 715 C CA . LEU A 1 92 ? -9.001 1.520 -6.714 1.00 88.25 92 LEU A CA 1
ATOM 716 C C . LEU A 1 92 ? -8.257 1.309 -8.028 1.00 88.25 92 LEU A C 1
ATOM 718 O O . LEU A 1 92 ? -8.306 2.153 -8.920 1.00 88.25 92 LEU A O 1
ATOM 722 N N . VAL A 1 93 ? -7.628 0.146 -8.153 1.00 90.94 93 VAL A N 1
ATOM 723 C CA . VAL A 1 93 ? -7.048 -0.305 -9.414 1.00 90.94 93 VAL A CA 1
ATOM 724 C C . VAL A 1 93 ? -8.176 -0.820 -10.307 1.00 90.94 93 VAL A C 1
ATOM 726 O O . VAL A 1 93 ? -8.745 -1.886 -10.060 1.00 90.94 93 VAL A O 1
ATOM 729 N N . GLU A 1 94 ? -8.511 -0.045 -11.336 1.00 84.31 94 GLU A N 1
ATOM 730 C CA . GLU A 1 94 ? -9.530 -0.391 -12.340 1.00 84.31 94 GLU A CA 1
ATOM 731 C C . GLU A 1 94 ? -8.914 -0.858 -13.666 1.00 84.31 94 GLU A C 1
ATOM 733 O O . GLU A 1 94 ? -9.588 -1.496 -14.474 1.00 84.31 94 GLU A O 1
ATOM 738 N N . SER A 1 95 ? -7.638 -0.539 -13.903 1.00 86.56 95 SER A N 1
ATOM 739 C CA . SER A 1 95 ? -6.926 -0.855 -15.140 1.00 86.56 95 SER A CA 1
ATOM 740 C C . SER A 1 95 ? -5.406 -0.846 -14.934 1.00 86.56 95 SER A C 1
ATOM 742 O O . SER A 1 95 ? -4.914 -0.649 -13.821 1.00 86.56 95 SER A O 1
ATOM 744 N N . THR A 1 96 ? -4.657 -1.011 -16.025 1.00 89.31 96 THR A N 1
ATOM 745 C CA . THR A 1 96 ? -3.201 -0.828 -16.043 1.00 89.31 96 THR A CA 1
ATOM 746 C C . THR A 1 96 ? -2.770 0.617 -15.804 1.00 89.31 96 THR A C 1
ATOM 748 O O . THR A 1 96 ? -1.610 0.817 -15.489 1.00 89.31 96 THR A O 1
ATOM 751 N N . SER A 1 97 ? -3.671 1.604 -15.916 1.00 92.69 97 SER A N 1
ATOM 752 C CA . SER A 1 97 ? -3.413 2.962 -15.431 1.00 92.69 97 SER A CA 1
ATOM 753 C C . SER A 1 97 ? -3.965 3.130 -14.021 1.00 92.69 97 SER A C 1
ATOM 755 O O . SER A 1 97 ? -5.156 2.896 -13.775 1.00 92.69 97 SER A O 1
ATOM 757 N N . ASN A 1 98 ? -3.085 3.480 -13.088 1.00 93.94 98 ASN A N 1
ATOM 758 C CA . ASN A 1 98 ? -3.374 3.491 -11.659 1.00 93.94 98 ASN A CA 1
ATOM 759 C C . ASN A 1 98 ? -2.414 4.430 -10.889 1.00 93.94 98 ASN A C 1
ATOM 761 O O . ASN A 1 98 ? -1.670 5.220 -11.469 1.00 93.94 98 ASN A O 1
ATOM 765 N N . ASP A 1 99 ? -2.453 4.386 -9.554 1.00 94.19 99 ASP A N 1
ATOM 766 C CA . ASP A 1 99 ? -1.649 5.275 -8.704 1.00 94.19 99 ASP A CA 1
ATOM 767 C C . ASP A 1 99 ? -0.128 5.086 -8.852 1.00 94.19 99 ASP A C 1
ATOM 769 O O . ASP A 1 99 ? 0.629 6.000 -8.508 1.00 94.19 99 ASP A O 1
ATOM 773 N N . PHE A 1 100 ? 0.320 3.927 -9.343 1.00 95.50 100 PHE A N 1
ATOM 774 C CA . PHE A 1 100 ? 1.732 3.586 -9.467 1.00 95.50 100 PHE A CA 1
ATOM 775 C C . PHE A 1 100 ? 2.395 4.230 -10.691 1.00 95.50 100 PHE A C 1
ATOM 777 O O . PHE A 1 100 ? 3.597 4.480 -10.631 1.00 95.50 100 PHE A O 1
ATOM 784 N N . ASP A 1 101 ? 1.643 4.595 -11.737 1.00 94.62 101 ASP A N 1
ATOM 785 C CA . ASP A 1 101 ? 2.160 5.101 -13.025 1.00 94.62 101 ASP A CA 1
ATOM 786 C C . ASP A 1 101 ? 3.173 6.255 -12.882 1.00 94.62 101 ASP A C 1
ATOM 788 O O . ASP A 1 101 ? 4.096 6.398 -13.682 1.00 94.62 101 ASP A O 1
ATOM 792 N N . GLN A 1 102 ? 2.999 7.101 -11.860 1.00 94.88 102 GLN A N 1
ATOM 793 C CA . GLN A 1 102 ? 3.828 8.289 -11.614 1.00 94.88 102 GLN A CA 1
ATOM 794 C C . GLN A 1 102 ? 4.893 8.097 -10.529 1.00 94.88 102 GLN A C 1
ATOM 796 O O . GLN A 1 102 ? 5.601 9.043 -10.196 1.00 94.88 102 GLN A O 1
ATOM 801 N N . THR A 1 103 ? 5.000 6.901 -9.959 1.00 96.75 103 THR A N 1
ATOM 802 C CA . THR A 1 103 ? 6.013 6.591 -8.946 1.00 96.75 103 THR A CA 1
ATOM 803 C C . THR A 1 103 ? 7.405 6.462 -9.582 1.00 96.75 103 THR A C 1
ATOM 805 O O . THR A 1 103 ? 7.520 6.143 -10.775 1.00 96.75 103 THR A O 1
ATOM 808 N N . PRO A 1 104 ? 8.501 6.647 -8.825 1.00 96.25 104 PRO A N 1
ATOM 809 C CA . PRO A 1 104 ? 9.838 6.316 -9.307 1.00 96.25 104 PRO A CA 1
ATOM 810 C C . PRO A 1 104 ? 9.969 4.853 -9.753 1.00 96.25 104 PRO A C 1
ATOM 812 O O . PRO A 1 104 ? 10.707 4.595 -10.702 1.00 96.25 104 PRO A O 1
ATOM 815 N N . TRP A 1 105 ? 9.206 3.931 -9.148 1.00 96.12 105 TRP A N 1
ATOM 816 C CA . TRP A 1 105 ? 9.126 2.517 -9.550 1.00 96.12 105 TRP A CA 1
ATOM 817 C C . TRP A 1 105 ? 8.596 2.287 -10.988 1.00 96.12 105 TRP A C 1
ATOM 819 O O . TRP A 1 105 ? 8.852 1.256 -11.613 1.00 96.12 105 TRP A O 1
ATOM 829 N N . CYS A 1 106 ? 7.836 3.236 -11.536 1.00 96.12 106 CYS A N 1
ATOM 830 C CA . CYS A 1 106 ? 7.348 3.177 -12.920 1.00 96.12 106 CYS A CA 1
ATOM 831 C C . CYS A 1 106 ? 8.107 4.118 -13.862 1.00 96.12 106 CYS A C 1
ATOM 833 O O . CYS A 1 106 ? 8.187 3.868 -15.061 1.00 96.12 106 CYS A O 1
ATOM 835 N N . THR A 1 107 ? 8.676 5.205 -13.339 1.00 95.69 107 THR A N 1
ATOM 836 C CA . THR A 1 107 ? 9.280 6.261 -14.167 1.00 95.69 107 THR A CA 1
ATOM 837 C C . THR A 1 107 ? 10.799 6.182 -14.267 1.00 95.69 107 THR A C 1
ATOM 839 O O . THR A 1 107 ? 11.360 6.663 -15.249 1.00 95.69 107 THR A O 1
ATOM 842 N N . THR A 1 108 ? 11.478 5.612 -13.268 1.00 93.50 108 THR A N 1
ATOM 843 C CA . THR A 1 108 ? 12.944 5.687 -13.150 1.00 93.50 108 THR A CA 1
ATOM 844 C C . THR A 1 108 ? 13.597 4.320 -12.973 1.00 93.50 108 THR A C 1
ATOM 846 O O . THR A 1 108 ? 14.634 4.066 -13.580 1.00 93.50 108 THR A O 1
ATOM 849 N N . VAL A 1 109 ? 13.025 3.450 -12.139 1.00 90.81 109 VAL A N 1
ATOM 850 C CA . VAL A 1 109 ? 13.618 2.161 -11.748 1.00 90.81 109 VAL A CA 1
ATOM 851 C C . VAL A 1 109 ? 12.538 1.116 -11.550 1.00 90.81 109 VAL A C 1
ATOM 853 O O . VAL A 1 109 ? 11.442 1.479 -11.181 1.00 90.81 109 VAL A O 1
ATOM 856 N N . GLY A 1 110 ? 12.853 -0.170 -11.680 1.00 91.31 110 GLY A N 1
ATOM 857 C CA . GLY A 1 110 ? 11.986 -1.243 -11.194 1.00 91.31 110 GLY A CA 1
ATOM 858 C C . GLY A 1 110 ? 11.101 -1.898 -12.249 1.00 91.31 110 GLY A C 1
ATOM 859 O O . GLY A 1 110 ? 11.083 -1.544 -13.426 1.00 91.31 110 GLY A O 1
ATOM 860 N N . SER A 1 111 ? 10.361 -2.910 -11.798 1.00 93.25 111 SER A N 1
ATOM 861 C CA . SER A 1 111 ? 9.655 -3.846 -12.674 1.00 93.25 111 SER A CA 1
ATOM 862 C C . SER A 1 111 ? 8.524 -3.194 -13.483 1.00 93.25 111 SER A C 1
ATOM 864 O O . SER A 1 111 ? 8.179 -3.705 -14.555 1.00 93.25 111 SER A O 1
ATOM 866 N N . CYS A 1 112 ? 7.988 -2.057 -13.029 1.00 95.06 112 CYS A N 1
ATOM 867 C CA . CYS A 1 112 ? 7.017 -1.281 -13.794 1.00 95.06 112 CYS A CA 1
ATOM 868 C C . CYS A 1 112 ? 7.637 -0.476 -14.929 1.00 95.06 112 CYS A C 1
ATOM 870 O O . CYS A 1 112 ? 7.137 -0.524 -16.052 1.00 95.06 112 CYS A O 1
ATOM 872 N N . GLN A 1 113 ? 8.776 0.170 -14.680 1.00 95.12 113 GLN A N 1
ATOM 873 C CA . GLN A 1 113 ? 9.533 0.857 -15.725 1.00 95.12 113 GLN A CA 1
ATOM 874 C C . GLN A 1 113 ? 9.961 -0.109 -16.849 1.00 95.12 113 GLN A C 1
ATOM 876 O O . GLN A 1 113 ? 9.897 0.245 -18.029 1.00 95.12 113 GLN A O 1
ATOM 881 N N . ASP A 1 114 ? 10.289 -1.357 -16.499 1.00 91.69 114 ASP A N 1
ATOM 882 C CA . ASP A 1 114 ? 10.605 -2.434 -17.449 1.00 91.69 114 ASP A CA 1
ATOM 883 C C . ASP A 1 114 ? 9.371 -3.019 -18.180 1.00 91.69 114 ASP A C 1
ATOM 885 O O . ASP A 1 114 ? 9.502 -3.945 -18.982 1.00 91.69 114 ASP A O 1
ATOM 889 N N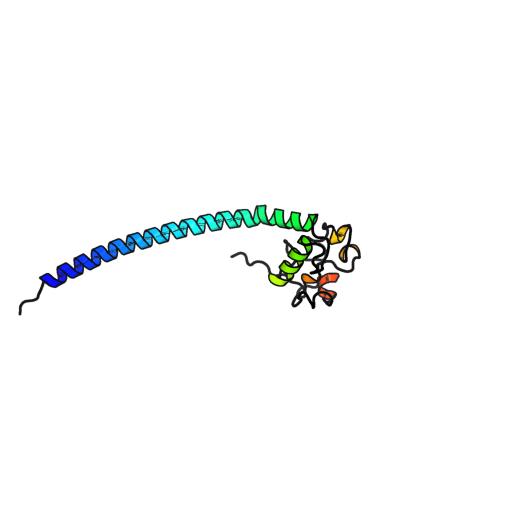 . ASN A 1 115 ? 8.157 -2.519 -17.913 1.00 89.00 115 ASN A N 1
ATOM 890 C CA . ASN A 1 115 ? 6.873 -3.066 -18.384 1.00 89.00 115 ASN A CA 1
ATOM 891 C C . ASN A 1 115 ? 6.614 -4.534 -17.987 1.00 89.00 115 ASN A C 1
ATOM 893 O O . ASN A 1 115 ? 5.785 -5.216 -18.592 1.00 89.00 115 ASN A O 1
ATOM 897 N N . THR A 1 116 ? 7.295 -5.040 -16.957 1.00 92.69 116 THR A N 1
ATOM 898 C CA . THR A 1 116 ? 7.096 -6.413 -16.453 1.00 92.69 116 THR A CA 1
ATOM 899 C C . THR A 1 116 ? 5.962 -6.506 -15.427 1.00 92.69 116 THR A C 1
ATOM 901 O O . THR A 1 116 ? 5.350 -7.566 -15.267 1.00 92.69 116 THR A O 1
ATOM 904 N N . SER A 1 117 ? 5.625 -5.387 -14.784 1.00 95.12 117 SER A N 1
ATOM 905 C CA . SER A 1 117 ? 4.522 -5.239 -13.831 1.00 95.12 117 SER A CA 1
ATOM 906 C C . SER A 1 117 ? 3.808 -3.902 -14.055 1.00 95.12 117 SER A C 1
ATOM 908 O O . SER A 1 117 ? 4.416 -2.942 -14.484 1.00 95.12 117 SER A O 1
ATOM 910 N N . GLN A 1 118 ? 2.515 -3.828 -13.781 1.00 95.38 118 GLN A N 1
ATOM 911 C CA . GLN A 1 118 ? 1.697 -2.607 -13.800 1.00 95.38 118 GLN A CA 1
ATOM 912 C C . GLN A 1 118 ? 1.201 -2.258 -12.387 1.00 95.38 118 GLN A C 1
ATOM 914 O O . GLN A 1 118 ? 0.851 -1.117 -12.104 1.00 95.38 118 GLN A O 1
ATOM 919 N N . ILE A 1 119 ? 1.191 -3.248 -11.489 1.00 96.12 119 ILE A N 1
ATOM 920 C CA . ILE A 1 119 ? 0.987 -3.097 -10.045 1.00 96.12 119 ILE A CA 1
ATOM 921 C C . ILE A 1 119 ? 2.025 -3.941 -9.286 1.00 96.12 119 ILE A C 1
ATOM 923 O O . ILE A 1 119 ? 2.523 -4.922 -9.850 1.00 96.12 119 ILE A O 1
ATOM 927 N N . PRO A 1 120 ? 2.377 -3.600 -8.034 1.00 95.62 120 PRO A N 1
ATOM 928 C CA . PRO A 1 120 ? 3.303 -4.394 -7.229 1.00 95.62 120 PRO A CA 1
ATOM 929 C C . PRO A 1 120 ? 2.839 -5.843 -7.080 1.00 95.62 120 PRO A C 1
ATOM 931 O O . PRO A 1 120 ? 1.657 -6.108 -6.865 1.00 95.62 120 PRO A O 1
ATOM 934 N N . ARG A 1 121 ? 3.762 -6.810 -7.116 1.00 95.44 121 ARG A N 1
ATOM 935 C CA . ARG A 1 121 ? 3.420 -8.234 -6.910 1.00 95.44 121 ARG A CA 1
ATOM 936 C C . ARG A 1 121 ? 2.796 -8.508 -5.541 1.00 95.44 121 ARG A C 1
ATOM 938 O O . ARG A 1 121 ? 2.021 -9.445 -5.388 1.00 95.44 121 ARG A O 1
ATOM 945 N N . THR A 1 122 ? 3.120 -7.675 -4.558 1.00 94.75 122 THR A N 1
ATOM 946 C CA . THR A 1 122 ? 2.554 -7.662 -3.201 1.00 94.75 122 THR A CA 1
ATOM 947 C C . THR A 1 122 ? 1.072 -7.272 -3.161 1.00 94.75 122 THR A C 1
ATOM 949 O O . THR A 1 122 ? 0.409 -7.526 -2.161 1.00 94.75 122 THR A O 1
ATOM 952 N N . CYS A 1 123 ? 0.527 -6.713 -4.247 1.00 94.94 123 CYS A N 1
ATOM 953 C CA . CYS A 1 123 ? -0.908 -6.492 -4.412 1.00 94.94 123 CYS A CA 1
ATOM 954 C C . CYS A 1 123 ? -1.688 -7.748 -4.816 1.00 94.94 123 CYS A C 1
ATOM 956 O O . CYS A 1 123 ? -2.915 -7.696 -4.887 1.00 94.94 123 CYS A O 1
ATOM 958 N N . CYS A 1 124 ? -1.030 -8.847 -5.176 1.00 95.00 124 CYS A N 1
ATOM 959 C CA . CYS A 1 124 ? -1.738 -10.033 -5.640 1.00 95.00 124 CYS A CA 1
ATOM 960 C C . CYS A 1 124 ? -2.457 -10.749 -4.497 1.00 95.00 124 CYS A C 1
ATOM 962 O O . CYS A 1 124 ? -2.014 -10.726 -3.352 1.00 95.00 124 CYS A O 1
ATOM 964 N N . ILE A 1 125 ? -3.579 -11.393 -4.812 1.00 94.00 125 ILE A N 1
ATOM 965 C CA . ILE A 1 125 ? -4.330 -12.169 -3.818 1.00 94.00 125 ILE A CA 1
ATOM 966 C C . ILE A 1 125 ? -3.486 -13.367 -3.360 1.00 94.00 125 ILE A C 1
ATOM 968 O O . ILE A 1 125 ? -2.750 -13.955 -4.155 1.00 94.00 125 ILE A O 1
ATOM 972 N N . ASP A 1 126 ? -3.607 -13.722 -2.079 1.00 90.12 126 ASP A N 1
ATOM 973 C CA . ASP A 1 126 ? -2.965 -14.884 -1.449 1.00 90.12 126 ASP A CA 1
ATOM 974 C C . ASP A 1 126 ? -1.425 -14.905 -1.542 1.00 90.12 126 ASP A C 1
ATOM 976 O O . ASP A 1 126 ? -0.786 -15.960 -1.446 1.00 90.12 126 ASP A O 1
ATOM 980 N N . VAL A 1 127 ? -0.797 -13.732 -1.683 1.00 91.75 127 VAL A N 1
ATOM 981 C CA . VAL A 1 127 ? 0.662 -13.591 -1.609 1.00 91.75 127 VAL A CA 1
ATOM 982 C C . VAL A 1 127 ? 1.129 -13.135 -0.227 1.00 91.75 127 VAL A C 1
ATOM 984 O O . VAL A 1 127 ? 0.430 -12.444 0.507 1.00 91.75 127 VAL A O 1
ATOM 987 N N . ASN A 1 128 ? 2.347 -13.524 0.133 1.00 90.56 128 ASN A N 1
ATOM 988 C CA . ASN A 1 128 ? 3.042 -13.087 1.338 1.00 90.56 128 ASN A CA 1
ATOM 989 C C . ASN A 1 128 ? 4.521 -12.816 1.021 1.00 90.56 128 ASN A C 1
ATOM 991 O O . ASN A 1 128 ? 4.964 -13.000 -0.114 1.00 90.56 128 ASN A O 1
ATOM 995 N N . GLY A 1 129 ? 5.310 -12.442 2.032 1.00 88.50 129 GLY A N 1
ATOM 996 C CA . GLY A 1 129 ? 6.728 -12.106 1.859 1.00 88.50 129 GLY A CA 1
ATOM 997 C C . GLY A 1 129 ? 7.609 -13.209 1.247 1.00 88.50 129 GLY A C 1
ATOM 998 O O . GLY A 1 129 ? 8.702 -12.908 0.781 1.00 88.50 129 GLY A O 1
ATOM 999 N N . MET A 1 130 ? 7.148 -14.464 1.198 1.00 90.19 130 MET A N 1
ATOM 1000 C CA . MET A 1 130 ? 7.842 -15.566 0.521 1.00 90.19 130 MET A CA 1
ATOM 1001 C C . MET A 1 130 ? 7.266 -15.877 -0.865 1.00 90.19 130 MET A C 1
ATOM 1003 O O . MET A 1 130 ? 8.009 -16.286 -1.754 1.00 90.19 130 MET A O 1
ATOM 1007 N N . THR A 1 131 ? 5.955 -15.715 -1.062 1.00 93.19 131 THR A N 1
ATOM 1008 C CA . THR A 1 131 ? 5.265 -16.148 -2.290 1.00 93.19 131 THR A CA 1
ATOM 1009 C C . THR A 1 131 ? 5.079 -15.036 -3.320 1.00 93.19 131 THR A C 1
ATOM 1011 O O . THR A 1 131 ? 4.935 -15.344 -4.503 1.00 93.19 131 THR A O 1
ATOM 1014 N N . TYR A 1 132 ? 5.169 -13.760 -2.924 1.00 92.12 132 TYR A N 1
ATOM 1015 C CA . TYR A 1 132 ? 5.032 -12.622 -3.841 1.00 92.12 132 TYR A CA 1
ATOM 1016 C C . TYR A 1 132 ? 5.980 -12.647 -5.061 1.00 92.12 132 TYR A C 1
ATOM 1018 O O . TYR A 1 132 ? 5.540 -12.225 -6.130 1.00 92.12 132 TYR A O 1
ATOM 1026 N N . PRO A 1 133 ? 7.228 -13.176 -5.021 1.00 93.25 133 PRO A N 1
ATOM 1027 C CA . PRO A 1 133 ? 8.076 -13.189 -6.215 1.00 93.25 133 PRO A CA 1
ATOM 1028 C C . PRO A 1 133 ? 7.503 -14.089 -7.318 1.00 93.25 133 PRO A C 1
ATOM 1030 O O . PRO A 1 133 ? 7.740 -13.847 -8.499 1.00 93.25 133 PRO A O 1
ATOM 1033 N N . SER A 1 134 ? 6.716 -15.098 -6.927 1.00 93.69 134 SER A N 1
ATOM 1034 C CA . SER A 1 134 ? 6.041 -16.049 -7.819 1.00 93.69 134 SER A CA 1
ATOM 1035 C C . SER A 1 134 ? 4.599 -15.642 -8.139 1.00 93.69 134 SER A C 1
ATOM 1037 O O . SER A 1 134 ? 3.816 -16.477 -8.594 1.00 93.69 134 SER A O 1
ATOM 1039 N N . ALA A 1 135 ? 4.225 -14.384 -7.882 1.00 94.50 135 ALA A N 1
ATOM 1040 C CA . ALA A 1 135 ? 2.905 -13.875 -8.221 1.00 94.50 135 ALA A CA 1
ATOM 1041 C C . ALA A 1 135 ? 2.602 -14.069 -9.722 1.00 94.50 135 ALA A C 1
ATOM 1043 O O . ALA A 1 135 ? 3.495 -13.913 -10.558 1.00 94.50 135 ALA A O 1
ATOM 1044 N N . PRO A 1 136 ? 1.357 -14.415 -10.089 1.00 95.25 136 PRO A N 1
ATOM 1045 C CA . PRO A 1 136 ? 1.007 -14.694 -11.474 1.00 95.25 136 PRO A CA 1
ATOM 1046 C C . PRO A 1 136 ? 0.961 -13.412 -12.315 1.00 95.25 136 PRO A C 1
ATOM 1048 O O . PRO A 1 136 ? 0.369 -12.415 -11.899 1.00 95.25 136 PRO A O 1
ATOM 1051 N N . ASN A 1 137 ? 1.450 -13.478 -13.560 1.00 95.38 137 ASN A N 1
ATOM 1052 C CA . ASN A 1 137 ? 1.393 -12.361 -14.520 1.00 95.38 137 ASN A CA 1
ATOM 1053 C C . ASN A 1 137 ? -0.034 -11.829 -14.738 1.00 95.38 137 ASN A C 1
ATOM 1055 O O . ASN A 1 137 ? -0.227 -10.643 -14.997 1.00 95.38 137 ASN A O 1
ATOM 1059 N N . ALA A 1 138 ? -1.047 -12.696 -14.611 1.00 95.06 138 ALA A N 1
ATOM 1060 C CA . ALA A 1 138 ? -2.450 -12.295 -14.689 1.00 95.06 138 ALA A CA 1
ATOM 1061 C C . ALA A 1 138 ? -2.794 -11.183 -13.681 1.00 95.06 138 ALA A C 1
ATOM 1063 O O . ALA A 1 138 ? -3.584 -10.305 -14.014 1.00 95.06 138 ALA A O 1
ATOM 1064 N N . CYS A 1 139 ? -2.162 -11.192 -12.504 1.00 95.25 139 CYS A N 1
ATOM 1065 C CA . CYS A 1 139 ? -2.318 -10.170 -11.480 1.00 95.25 139 CYS A CA 1
ATOM 1066 C C . CYS A 1 139 ? -1.488 -8.924 -11.772 1.00 95.25 139 CYS A C 1
ATOM 1068 O O . CYS A 1 139 ? -2.051 -7.860 -12.007 1.00 95.25 139 CYS A O 1
ATOM 1070 N N . HIS A 1 140 ? -0.161 -9.039 -11.751 1.00 94.81 140 HIS A N 1
ATOM 1071 C CA . HIS A 1 140 ? 0.677 -7.845 -11.697 1.00 94.81 140 HIS A CA 1
ATOM 1072 C C . HIS A 1 140 ? 0.944 -7.243 -13.076 1.00 94.81 140 HIS A C 1
ATOM 1074 O O . HIS A 1 140 ? 1.058 -6.030 -13.174 1.00 94.81 140 HIS A O 1
ATOM 1080 N N . THR A 1 141 ? 1.009 -8.042 -14.145 1.00 95.56 141 THR A N 1
ATOM 1081 C CA . THR A 1 141 ? 1.255 -7.550 -15.512 1.00 95.56 141 THR A CA 1
ATOM 1082 C C . THR A 1 141 ? -0.045 -7.179 -16.221 1.00 95.56 141 THR A C 1
ATOM 1084 O O . THR A 1 141 ? -0.149 -6.102 -16.795 1.00 95.56 141 THR A O 1
ATOM 1087 N N . ASN A 1 142 ? -1.048 -8.059 -16.177 1.00 93.94 142 ASN A N 1
ATOM 1088 C CA . ASN A 1 142 ? -2.288 -7.874 -16.937 1.00 93.94 142 ASN A CA 1
ATOM 1089 C C . ASN A 1 142 ? -3.397 -7.180 -16.138 1.00 93.94 142 ASN A C 1
ATOM 1091 O O . ASN A 1 142 ? -4.395 -6.783 -16.734 1.00 93.94 142 ASN A O 1
ATOM 1095 N N . VAL A 1 143 ? -3.256 -7.076 -14.810 1.00 93.81 143 VAL A N 1
ATOM 1096 C CA . VAL A 1 143 ? -4.257 -6.469 -13.915 1.00 93.81 143 VAL A CA 1
ATOM 1097 C C . VAL A 1 143 ? -5.644 -7.091 -14.135 1.00 93.81 143 VAL A C 1
ATOM 1099 O O . VAL A 1 143 ? -6.666 -6.426 -14.284 1.00 93.81 143 VAL A O 1
ATOM 1102 N N . THR A 1 144 ? -5.680 -8.424 -14.202 1.00 94.19 144 THR A N 1
ATOM 1103 C CA . THR A 1 144 ? -6.912 -9.179 -14.453 1.00 94.19 144 THR A CA 1
ATOM 1104 C C . THR A 1 144 ? -7.815 -9.078 -13.231 1.00 94.19 144 THR A C 1
ATOM 1106 O O . THR A 1 144 ? -7.405 -9.410 -12.116 1.00 94.19 144 THR A O 1
ATOM 1109 N N . SER A 1 145 ? -9.059 -8.647 -13.424 1.00 90.75 145 SER A N 1
ATOM 1110 C CA . SER A 1 145 ? -10.015 -8.523 -12.321 1.00 90.75 145 SER A CA 1
ATOM 1111 C C . SER A 1 145 ? -10.147 -9.837 -11.537 1.00 90.75 145 SER A C 1
ATOM 1113 O O . SER A 1 145 ? -10.196 -10.919 -12.123 1.00 90.75 145 SER A O 1
ATOM 1115 N N . GLY A 1 146 ? -10.175 -9.742 -10.206 1.00 89.75 146 GLY A N 1
ATOM 1116 C CA . GLY A 1 146 ? -10.258 -10.901 -9.311 1.00 89.75 146 GLY A CA 1
ATOM 1117 C C . GLY A 1 146 ? -8.929 -11.605 -9.024 1.00 89.75 146 GLY A C 1
ATOM 1118 O O . GLY A 1 146 ? -8.945 -12.645 -8.377 1.00 89.75 146 GLY A O 1
ATOM 1119 N N . THR A 1 147 ? -7.791 -11.065 -9.475 1.00 93.06 147 THR A N 1
ATOM 1120 C CA . THR A 1 147 ? -6.454 -11.636 -9.196 1.00 93.06 147 THR A CA 1
ATOM 1121 C C . THR A 1 147 ? -5.581 -10.764 -8.285 1.00 93.06 147 THR A C 1
ATOM 1123 O O . THR A 1 147 ? -4.536 -11.211 -7.812 1.00 93.06 147 THR A O 1
ATOM 1126 N N . TYR A 1 148 ? -6.026 -9.541 -7.998 1.00 93.12 148 TYR A N 1
ATOM 1127 C CA . TYR A 1 148 ? -5.362 -8.582 -7.120 1.00 93.12 148 TYR A CA 1
ATOM 1128 C C . TYR A 1 148 ? -6.306 -8.083 -6.025 1.00 93.12 148 TYR A C 1
ATOM 1130 O O . TYR A 1 148 ? -7.534 -8.120 -6.143 1.00 93.12 148 TYR A O 1
ATOM 1138 N N . ASN A 1 149 ? -5.697 -7.606 -4.952 1.00 90.38 149 ASN A N 1
ATOM 1139 C CA . ASN A 1 149 ? -6.330 -7.078 -3.764 1.00 90.38 149 ASN A CA 1
ATOM 1140 C C . ASN A 1 149 ? -7.099 -5.790 -4.077 1.00 90.38 149 ASN A C 1
ATOM 1142 O O . ASN A 1 149 ? -6.531 -4.709 -4.221 1.00 90.38 149 ASN A O 1
ATOM 1146 N N . ALA A 1 150 ? -8.420 -5.919 -4.188 1.00 79.69 150 ALA A N 1
ATOM 1147 C CA . ALA A 1 150 ? -9.327 -4.832 -4.541 1.00 79.69 150 ALA A CA 1
ATOM 1148 C C . ALA A 1 150 ? -10.332 -4.521 -3.424 1.00 79.69 150 ALA A C 1
ATOM 1150 O O . ALA A 1 150 ? -11.430 -4.036 -3.719 1.00 79.69 150 ALA A O 1
ATOM 1151 N N . LYS A 1 151 ? -10.019 -4.818 -2.147 1.00 69.88 151 LYS A N 1
ATOM 1152 C CA . LYS A 1 151 ? -10.956 -4.505 -1.061 1.00 69.88 151 LYS A CA 1
ATOM 1153 C C . LYS A 1 151 ? -11.206 -3.000 -1.037 1.00 69.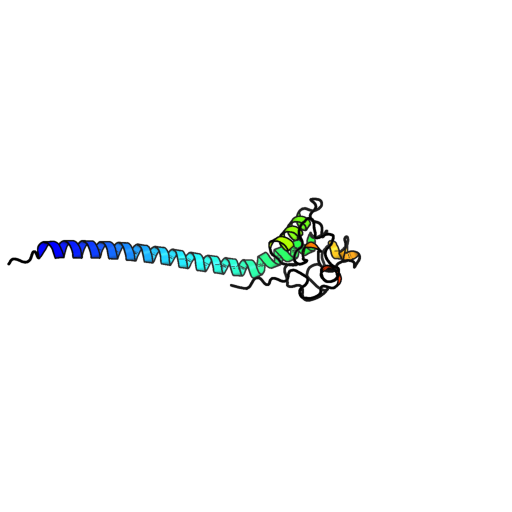88 151 LYS A C 1
ATOM 1155 O O . LYS A 1 151 ? -10.393 -2.212 -0.560 1.00 69.88 151 LYS A O 1
ATOM 1160 N N . LYS A 1 152 ? -12.391 -2.604 -1.515 1.00 54.19 152 LYS A N 1
ATOM 1161 C CA . LYS A 1 152 ? -12.998 -1.335 -1.134 1.00 54.19 152 LYS A CA 1
ATOM 1162 C C . LYS A 1 152 ? -13.089 -1.372 0.381 1.00 54.19 152 LYS A C 1
ATOM 1164 O O . LYS A 1 152 ? -13.701 -2.281 0.942 1.00 54.19 152 LYS A O 1
ATOM 1169 N N . LYS A 1 153 ? -12.514 -0.375 1.048 1.00 45.34 153 LYS A N 1
ATOM 1170 C CA . LYS A 1 153 ? -12.971 -0.044 2.391 1.00 45.34 153 LYS A CA 1
ATOM 1171 C C . LYS A 1 153 ? -14.458 0.259 2.217 1.00 45.34 153 LYS A C 1
ATOM 1173 O O . LYS A 1 153 ? -14.801 1.282 1.627 1.00 45.34 153 LYS A O 1
ATOM 1178 N N . ASN A 1 154 ? -15.331 -0.677 2.593 1.00 39.25 154 ASN A N 1
ATOM 1179 C CA . ASN A 1 154 ? -16.750 -0.381 2.702 1.00 39.25 154 ASN A CA 1
ATOM 1180 C C . ASN A 1 154 ? -16.818 0.849 3.601 1.00 39.25 154 ASN A C 1
ATOM 1182 O O . ASN A 1 154 ? -16.359 0.796 4.743 1.00 39.25 154 ASN A O 1
ATOM 1186 N N . SER A 1 155 ? -17.270 1.968 3.036 1.00 37.28 155 SER A N 1
ATOM 1187 C CA . SER A 1 155 ? -17.593 3.152 3.813 1.00 37.28 155 SER A CA 1
ATOM 1188 C C . SER A 1 155 ? -18.653 2.698 4.808 1.00 37.28 155 SER A C 1
ATOM 1190 O O . SER A 1 155 ? -19.751 2.319 4.401 1.00 37.28 155 SER A O 1
ATOM 1192 N N . ILE A 1 156 ? -18.253 2.603 6.074 1.00 34.69 156 ILE A N 1
ATOM 1193 C CA . ILE A 1 156 ? -19.168 2.470 7.206 1.00 34.69 156 ILE A CA 1
ATOM 1194 C C . ILE A 1 156 ? -19.837 3.827 7.387 1.00 34.69 156 ILE A C 1
ATOM 1196 O O . ILE A 1 156 ? -19.096 4.837 7.319 1.00 34.69 156 ILE A O 1
#

Radius of gyration: 28.05 Å; chains: 1; bounding box: 71×32×80 Å